Protein AF-A0A6P9B4M5-F1 (afdb_monomer)

Secondary structure (DSSP, 8-state):
-HHHHHHHHHHHHHGGGS-HHHHHHHHHHHHHHHHHHHHHHHHHHHHHHHHHHHHHHHHHHHHHHHHHHHHHHHHT-SS--HHHHHHHHHHHHHHHHHHHHHHHHHHHHHHHH-HHHHHHHTTT-

Sequence (125 aa):
MDRVKKEWEEAEIQAKNLPKAERQALMQRFQTMAKSLEKEAASEKQQLVETHLARVEAMLDERHRVALENYLVALQSDPPRPHRILQALKRYIRAENKDRLHTIHHYQHVLAVDPEKAAQMKSQV

Structure (mmCIF, N/CA/C/O backbone):
data_AF-A0A6P9B4M5-F1
#
_entry.id   AF-A0A6P9B4M5-F1
#
loop_
_atom_site.group_PDB
_atom_site.id
_atom_site.type_symbol
_atom_site.label_atom_id
_atom_site.label_alt_id
_atom_site.label_comp_id
_atom_site.label_asym_id
_atom_site.label_entity_id
_atom_site.label_seq_id
_atom_site.pdbx_PDB_ins_code
_atom_site.Cartn_x
_atom_site.Cartn_y
_atom_site.Cartn_z
_atom_site.occupancy
_atom_site.B_iso_or_equiv
_atom_site.auth_seq_id
_atom_site.auth_comp_id
_atom_site.auth_asym_id
_atom_site.auth_atom_id
_atom_site.pdbx_PDB_model_num
ATOM 1 N N . MET A 1 1 ? -3.443 -3.675 23.952 1.00 68.38 1 MET A N 1
ATOM 2 C CA . MET A 1 1 ? -4.779 -4.213 24.300 1.00 68.38 1 MET A CA 1
ATOM 3 C C . MET A 1 1 ? -4.755 -5.083 25.550 1.00 68.38 1 MET A C 1
ATOM 5 O O . MET A 1 1 ? -5.534 -4.808 26.448 1.00 68.38 1 MET A O 1
ATOM 9 N N . ASP A 1 2 ? -3.858 -6.064 25.670 1.00 77.88 2 ASP A N 1
ATOM 10 C CA . ASP A 1 2 ? -3.889 -7.016 26.802 1.00 77.88 2 ASP A CA 1
ATOM 11 C C . ASP A 1 2 ? -3.652 -6.377 28.173 1.00 77.88 2 ASP A C 1
ATOM 13 O O . ASP A 1 2 ? -4.327 -6.715 29.138 1.00 77.88 2 ASP A O 1
ATOM 17 N N . ARG A 1 3 ? -2.769 -5.375 28.252 1.00 79.12 3 ARG A N 1
ATOM 18 C CA . ARG A 1 3 ? -2.571 -4.590 29.479 1.00 79.12 3 ARG A CA 1
ATOM 19 C C . ARG A 1 3 ? -3.844 -3.854 29.915 1.00 79.12 3 ARG A C 1
ATOM 21 O O . ARG A 1 3 ? -4.194 -3.897 31.084 1.00 79.12 3 ARG A O 1
ATOM 28 N N . VAL A 1 4 ? -4.557 -3.246 28.967 1.00 77.06 4 VAL A N 1
ATOM 29 C CA . VAL A 1 4 ? -5.811 -2.516 29.224 1.00 77.06 4 VAL A CA 1
ATOM 30 C C . VAL A 1 4 ? -6.933 -3.477 29.618 1.00 77.06 4 VAL A C 1
ATOM 32 O O . VAL A 1 4 ? -7.709 -3.172 30.514 1.00 77.06 4 VAL A O 1
ATOM 35 N N . LYS A 1 5 ? -6.991 -4.66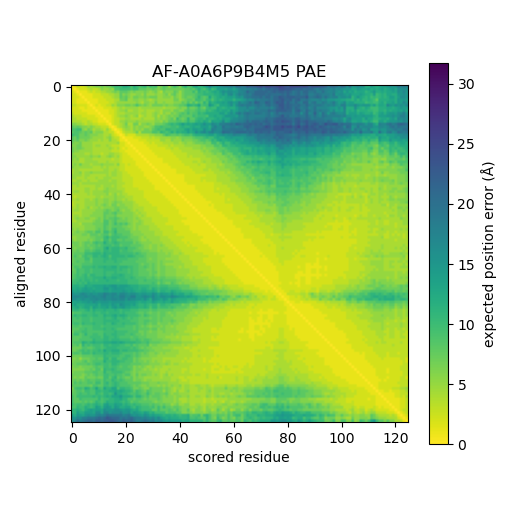9 29.007 1.00 80.00 5 LYS A N 1
ATOM 36 C CA . LYS A 1 5 ? -7.921 -5.734 29.418 1.00 80.00 5 LYS A CA 1
ATOM 37 C C . LYS A 1 5 ? -7.636 -6.232 30.834 1.00 80.00 5 LYS A C 1
ATOM 39 O O . LYS A 1 5 ? -8.568 -6.454 31.591 1.00 80.00 5 LYS A O 1
ATOM 44 N N . LYS A 1 6 ? -6.364 -6.356 31.207 1.00 84.44 6 LYS A N 1
ATOM 45 C CA . LYS A 1 6 ? -5.969 -6.771 32.555 1.00 84.44 6 LYS A CA 1
ATOM 46 C C . LYS A 1 6 ? -6.299 -5.708 33.608 1.00 84.44 6 LYS A C 1
ATOM 48 O O . LYS A 1 6 ? -6.897 -6.024 34.629 1.00 84.44 6 LYS A O 1
ATOM 53 N N . GLU A 1 7 ? -5.977 -4.444 33.330 1.00 81.44 7 GLU A N 1
ATOM 54 C CA . GLU A 1 7 ? -6.357 -3.306 34.182 1.00 81.44 7 GLU A CA 1
ATOM 55 C C . GLU A 1 7 ? -7.894 -3.192 34.307 1.00 81.44 7 GLU A C 1
ATOM 57 O O . GLU A 1 7 ? -8.411 -2.822 35.362 1.00 81.44 7 GLU A O 1
ATOM 62 N N . TRP A 1 8 ? -8.637 -3.584 33.264 1.00 79.94 8 TRP A N 1
ATOM 63 C CA . TRP A 1 8 ? -10.098 -3.687 33.286 1.00 79.94 8 TRP A CA 1
ATOM 64 C C . TRP A 1 8 ? -10.604 -4.825 34.184 1.00 79.94 8 TRP A C 1
ATOM 66 O O . TRP A 1 8 ? -11.454 -4.574 35.038 1.00 79.94 8 TRP A O 1
ATOM 76 N N . GLU A 1 9 ? -10.071 -6.041 34.049 1.00 81.75 9 GLU A N 1
ATOM 77 C CA . GLU A 1 9 ? -10.430 -7.185 34.902 1.00 81.75 9 GLU A CA 1
ATOM 78 C C . GLU A 1 9 ? -10.157 -6.887 36.386 1.00 81.75 9 GLU A C 1
ATOM 80 O O . GLU A 1 9 ? -10.993 -7.161 37.251 1.00 81.75 9 GLU A O 1
ATOM 85 N N . GLU A 1 10 ? -9.021 -6.258 36.692 1.00 84.69 10 GLU A N 1
ATOM 86 C CA . GLU A 1 10 ? -8.651 -5.858 38.053 1.00 84.69 10 GLU A CA 1
ATOM 87 C C . GLU A 1 10 ? -9.612 -4.798 38.622 1.00 84.69 10 GLU A C 1
ATOM 89 O O . GLU A 1 10 ? -10.088 -4.931 39.756 1.00 84.69 10 GLU A O 1
ATOM 94 N N . ALA A 1 11 ? -9.970 -3.784 37.830 1.00 80.31 11 ALA A N 1
ATOM 95 C CA . ALA A 1 11 ? -10.927 -2.760 38.239 1.00 80.31 11 ALA A CA 1
ATOM 96 C C . ALA A 1 11 ? -12.359 -3.303 38.386 1.00 80.31 11 ALA A C 1
ATOM 98 O O . ALA A 1 11 ? -13.097 -2.870 39.273 1.00 80.31 11 ALA A O 1
ATOM 99 N N . GLU A 1 12 ? -12.763 -4.274 37.564 1.00 78.88 12 GLU A N 1
ATOM 100 C CA . GLU A 1 12 ? -14.071 -4.925 37.663 1.00 78.88 12 GLU A CA 1
ATOM 101 C C . GLU A 1 12 ? -14.180 -5.792 38.927 1.00 78.88 12 GLU A C 1
ATOM 103 O O . GLU A 1 12 ? -15.206 -5.758 39.612 1.00 78.88 12 GLU A O 1
ATOM 108 N N . ILE A 1 13 ? -13.108 -6.509 39.293 1.00 83.44 13 ILE A N 1
ATOM 109 C CA . ILE A 1 13 ? -13.024 -7.274 40.546 1.00 83.44 13 ILE A CA 1
ATOM 110 C C . ILE A 1 13 ? -13.158 -6.345 41.758 1.00 83.44 13 ILE A C 1
ATOM 112 O O . ILE A 1 13 ? -13.930 -6.646 42.671 1.00 83.44 13 ILE A O 1
ATOM 116 N N . GLN A 1 14 ? -12.468 -5.201 41.753 1.00 77.69 14 GLN A N 1
ATOM 117 C CA . GLN A 1 14 ? -12.563 -4.203 42.825 1.00 77.69 14 GLN A CA 1
ATOM 118 C C . GLN A 1 14 ? -13.951 -3.543 42.883 1.00 77.69 14 GLN A C 1
ATOM 120 O O . GLN A 1 14 ? -14.463 -3.247 43.964 1.00 77.69 14 GLN A O 1
ATOM 125 N N . ALA A 1 15 ? -14.618 -3.394 41.736 1.00 78.25 15 ALA A N 1
ATOM 126 C CA . ALA A 1 15 ? -15.946 -2.796 41.635 1.00 78.25 15 ALA A CA 1
ATOM 127 C C . ALA A 1 15 ? -17.113 -3.720 42.040 1.00 78.25 15 ALA A C 1
ATOM 129 O O . ALA A 1 15 ? -18.270 -3.273 42.093 1.00 78.25 15 ALA A O 1
ATOM 130 N N . LYS A 1 16 ? -16.853 -4.998 42.359 1.00 78.19 16 LYS A N 1
ATOM 131 C CA . LYS A 1 16 ? -17.885 -5.965 42.788 1.00 78.19 16 LYS A CA 1
ATOM 132 C C . LYS A 1 16 ? -18.603 -5.573 44.081 1.00 78.19 16 LYS A C 1
ATOM 134 O O . LYS A 1 16 ? -19.767 -5.935 44.242 1.00 78.19 16 LYS A O 1
ATOM 139 N N . ASN A 1 17 ? -17.960 -4.786 44.940 1.00 81.00 17 ASN A N 1
ATOM 140 C CA . ASN A 1 17 ? -18.546 -4.305 46.195 1.00 81.00 17 ASN A CA 1
ATOM 141 C C . ASN A 1 17 ? -19.093 -2.868 46.104 1.00 81.00 17 ASN A C 1
ATOM 143 O O . ASN A 1 17 ? -19.649 -2.370 47.078 1.00 81.00 17 ASN A O 1
ATOM 147 N N . LEU A 1 18 ? -18.958 -2.203 44.949 1.00 82.50 18 LEU A N 1
ATOM 148 C CA . LEU A 1 18 ? -19.426 -0.827 44.762 1.00 82.50 18 LEU A CA 1
ATOM 149 C C . LEU A 1 18 ? -20.944 -0.747 44.513 1.00 82.50 18 LEU A C 1
ATOM 151 O O . LEU A 1 18 ? -21.524 -1.680 43.936 1.00 82.50 18 LEU A O 1
ATOM 155 N N . PRO A 1 19 ? -21.581 0.389 44.861 1.00 88.62 19 PRO A N 1
ATOM 156 C CA . PRO A 1 19 ? -22.957 0.693 44.486 1.00 88.62 19 PRO A CA 1
ATOM 157 C C . PRO A 1 19 ? -23.187 0.597 42.971 1.00 88.62 19 PRO A C 1
ATOM 159 O O . PRO A 1 19 ? -22.315 0.906 42.157 1.00 88.62 19 PRO A O 1
ATOM 162 N N . LYS A 1 20 ? -24.409 0.223 42.571 1.00 86.00 20 LYS A N 1
ATOM 163 C CA . LYS A 1 20 ? -24.782 0.006 41.160 1.00 86.00 20 LYS A CA 1
ATOM 164 C C . LYS A 1 20 ? -24.450 1.200 40.251 1.00 86.00 20 LYS A C 1
ATOM 166 O O . LYS A 1 20 ? -23.994 0.990 39.130 1.00 86.00 20 LYS A O 1
ATOM 171 N N . ALA A 1 21 ? -24.660 2.425 40.734 1.00 87.25 21 ALA A N 1
ATOM 172 C CA . ALA A 1 21 ? -24.390 3.649 39.979 1.00 87.25 21 ALA A CA 1
ATOM 173 C C . ALA A 1 21 ? -22.891 3.836 39.682 1.00 87.25 21 ALA A C 1
ATOM 175 O O . ALA A 1 21 ? -22.517 4.128 38.548 1.00 87.25 21 ALA A O 1
ATOM 176 N N . GLU A 1 22 ? -22.025 3.592 40.668 1.00 84.19 22 GLU A N 1
ATOM 177 C CA . GLU A 1 22 ? -20.569 3.696 40.510 1.00 84.19 22 GLU A CA 1
ATOM 178 C C . GLU A 1 22 ? -20.027 2.609 39.581 1.00 84.19 22 GLU A C 1
ATOM 180 O O . GLU A 1 22 ? -19.208 2.891 38.706 1.00 84.19 22 GLU A O 1
ATOM 185 N N . ARG A 1 23 ? -20.557 1.383 39.682 1.00 84.25 23 ARG A N 1
ATOM 186 C CA . ARG A 1 23 ? -20.222 0.295 38.752 1.00 84.25 23 ARG A CA 1
ATOM 187 C C . ARG A 1 23 ? -20.616 0.625 37.310 1.00 84.25 23 ARG A C 1
ATOM 189 O O . ARG A 1 23 ? -19.851 0.346 36.390 1.00 84.25 23 ARG A O 1
ATOM 196 N N . GLN A 1 24 ? -21.789 1.223 37.096 1.00 85.88 24 GLN A N 1
ATOM 197 C CA . GLN A 1 24 ? -22.228 1.646 35.762 1.00 85.88 24 GLN A CA 1
ATOM 198 C C . GLN A 1 24 ? -21.358 2.775 35.200 1.00 85.88 24 GLN A C 1
ATOM 200 O O . GLN A 1 24 ? -20.962 2.706 34.036 1.00 85.88 24 GLN A O 1
ATOM 205 N N . ALA A 1 25 ? -21.017 3.775 36.017 1.00 87.81 25 ALA A N 1
ATOM 206 C CA . ALA A 1 25 ? -20.123 4.858 35.612 1.00 87.81 25 ALA A CA 1
ATOM 207 C C . ALA A 1 25 ? -18.727 4.331 35.241 1.00 87.81 25 ALA A C 1
ATOM 209 O O . ALA A 1 25 ? -18.149 4.746 34.236 1.00 87.81 25 ALA A O 1
ATOM 210 N N . LEU A 1 26 ? -18.208 3.373 36.013 1.00 85.44 26 LEU A N 1
ATOM 211 C CA . LEU A 1 26 ? -16.942 2.706 35.730 1.00 85.44 26 LEU A CA 1
ATOM 212 C C . LEU A 1 26 ? -16.993 1.932 34.401 1.00 85.44 26 LEU A C 1
ATOM 214 O O . LEU A 1 26 ? -16.123 2.114 33.552 1.00 85.44 26 LEU A O 1
ATOM 218 N N . MET A 1 27 ? -18.050 1.147 34.169 1.00 83.94 27 MET A N 1
ATOM 219 C CA . MET A 1 27 ? -18.244 0.411 32.914 1.00 83.94 27 MET A CA 1
ATOM 220 C C . MET A 1 27 ? -18.331 1.350 31.697 1.00 83.94 27 MET A C 1
ATOM 222 O O . MET A 1 27 ? -17.724 1.083 30.663 1.00 83.94 27 MET A O 1
ATOM 226 N N . GLN A 1 28 ? -19.034 2.483 31.814 1.00 88.56 28 GLN A N 1
ATOM 227 C CA . GLN A 1 28 ? -19.111 3.485 30.742 1.00 88.56 28 GLN A CA 1
ATOM 228 C C . GLN A 1 28 ? -17.758 4.136 30.439 1.00 88.56 28 GLN A C 1
ATOM 230 O O . GLN A 1 28 ? -17.423 4.353 29.268 1.00 88.56 28 GLN A O 1
ATOM 235 N N . ARG A 1 29 ? -16.959 4.430 31.473 1.00 87.38 29 ARG A N 1
ATOM 236 C CA . ARG A 1 29 ? -15.593 4.942 31.295 1.00 87.38 29 ARG A CA 1
ATOM 237 C C . ARG A 1 29 ? -14.730 3.933 30.543 1.00 87.38 29 ARG A C 1
ATOM 239 O O . ARG A 1 29 ? -14.054 4.321 29.595 1.00 87.38 29 ARG A O 1
ATOM 246 N N . PHE A 1 30 ? -14.822 2.649 30.887 1.00 83.44 30 PHE A N 1
ATOM 247 C CA . PHE A 1 30 ? -14.091 1.595 30.182 1.00 83.44 30 PHE A CA 1
ATOM 248 C C . PHE A 1 30 ? -14.537 1.419 28.736 1.00 83.44 30 PHE A C 1
ATOM 250 O O . PHE A 1 30 ? -13.690 1.346 27.854 1.00 83.44 30 PHE A O 1
ATOM 257 N N . GLN A 1 31 ? -15.842 1.428 28.461 1.00 86.94 31 GLN A N 1
ATOM 258 C CA . GLN A 1 31 ? -16.341 1.381 27.085 1.00 86.94 31 GLN A CA 1
ATOM 259 C C . GLN A 1 31 ? -15.832 2.565 26.257 1.00 86.94 31 GLN A C 1
ATOM 261 O O . GLN A 1 31 ? -15.462 2.395 25.098 1.00 86.94 31 GLN A O 1
ATOM 266 N N . THR A 1 32 ? -15.791 3.760 26.849 1.00 91.25 32 THR A N 1
ATOM 267 C CA . THR A 1 32 ? -15.243 4.952 26.190 1.00 91.25 32 THR A CA 1
ATOM 268 C C . THR A 1 32 ? -13.745 4.799 25.920 1.00 91.25 32 THR A C 1
ATOM 270 O O . THR A 1 32 ? -13.302 5.079 24.809 1.00 91.25 32 THR A O 1
ATOM 273 N N . MET A 1 33 ? -12.981 4.301 26.895 1.00 88.69 33 MET A N 1
ATOM 274 C CA . MET A 1 33 ? -11.538 4.077 26.764 1.00 88.69 33 MET A CA 1
ATOM 275 C C . MET A 1 33 ? -11.202 2.985 25.738 1.00 88.69 33 MET A C 1
ATOM 277 O O . MET A 1 33 ? -10.292 3.149 24.931 1.00 88.69 33 MET A O 1
ATOM 281 N N . ALA A 1 34 ? -11.948 1.880 25.718 1.00 88.19 34 ALA A N 1
ATOM 282 C CA . ALA A 1 34 ? -11.769 0.826 24.723 1.00 88.19 34 ALA A CA 1
ATOM 283 C C . ALA A 1 34 ? -12.028 1.362 23.307 1.00 88.19 34 ALA A C 1
ATOM 285 O O . ALA A 1 34 ? -11.188 1.200 22.426 1.00 88.19 34 ALA A O 1
ATOM 286 N N . LYS A 1 35 ? -13.132 2.100 23.117 1.00 90.56 35 LYS A N 1
ATOM 287 C CA . LYS A 1 35 ? -13.453 2.748 21.837 1.00 90.56 35 LYS A CA 1
ATOM 288 C C . LYS A 1 35 ? -12.387 3.755 21.404 1.00 90.56 35 LYS A C 1
ATOM 290 O O . LYS A 1 35 ? -12.084 3.837 20.216 1.00 90.56 35 LYS A O 1
ATOM 295 N N . SER A 1 36 ? -11.825 4.534 22.333 1.00 92.62 36 SER A N 1
ATOM 296 C CA . SER A 1 36 ? -10.766 5.489 21.989 1.00 92.62 36 SER A CA 1
ATOM 297 C C . SER A 1 36 ? -9.490 4.779 21.546 1.00 92.62 36 SER A C 1
ATOM 299 O O . SER A 1 36 ? -8.907 5.181 20.546 1.00 92.62 36 SER A O 1
ATOM 301 N N . LEU A 1 37 ? -9.104 3.698 22.228 1.00 92.31 37 LEU A N 1
ATOM 302 C CA . LEU A 1 37 ? -7.922 2.907 21.877 1.00 92.31 37 LEU A CA 1
ATOM 303 C C . LEU A 1 37 ? -8.086 2.163 20.549 1.00 92.31 37 LEU A C 1
ATOM 305 O O . LEU A 1 37 ? -7.152 2.110 19.757 1.00 92.31 37 LEU A O 1
ATOM 309 N N . GLU A 1 38 ? -9.267 1.610 20.274 1.00 90.31 38 GLU A N 1
ATOM 310 C CA . GLU A 1 38 ? -9.562 0.988 18.978 1.00 90.31 38 GLU A CA 1
ATOM 311 C C . GLU A 1 38 ? -9.474 2.009 17.839 1.00 90.31 38 GLU A C 1
ATOM 313 O O . GLU A 1 38 ? -8.895 1.722 16.790 1.00 90.31 38 GLU A O 1
ATOM 318 N N . LYS A 1 39 ? -9.988 3.226 18.060 1.00 92.94 39 LYS A N 1
ATOM 319 C CA . LYS A 1 39 ? -9.885 4.326 17.095 1.00 92.94 39 LYS A CA 1
ATOM 320 C C . LYS A 1 39 ? -8.437 4.772 16.881 1.00 92.94 39 LYS A C 1
ATOM 322 O O . LYS A 1 39 ? -8.046 5.008 15.741 1.00 92.94 39 LYS A O 1
ATOM 327 N N . GLU A 1 40 ? -7.654 4.890 17.949 1.00 93.56 40 GLU A N 1
ATOM 328 C CA . GLU A 1 40 ? -6.234 5.245 17.879 1.00 93.56 40 GLU A CA 1
ATOM 329 C C . GLU A 1 40 ? -5.443 4.186 17.103 1.00 93.56 40 GLU A C 1
ATOM 331 O O . GLU A 1 40 ? -4.790 4.516 16.116 1.00 93.56 40 GLU A O 1
ATOM 336 N N . ALA A 1 41 ? -5.615 2.905 17.437 1.00 91.88 41 ALA A N 1
ATOM 337 C CA . ALA A 1 41 ? -4.967 1.801 16.731 1.00 91.88 41 ALA A CA 1
ATOM 338 C C . ALA A 1 41 ? -5.357 1.742 15.241 1.00 91.88 41 ALA A C 1
ATOM 340 O O . ALA A 1 41 ? -4.512 1.484 14.381 1.00 91.88 41 ALA A O 1
ATOM 341 N N . ALA A 1 42 ? -6.628 2.002 14.910 1.00 90.12 42 ALA A N 1
ATOM 342 C CA . ALA A 1 42 ? -7.074 2.097 13.521 1.00 90.12 42 ALA A CA 1
ATOM 343 C C . ALA A 1 42 ? -6.418 3.281 12.787 1.00 90.12 42 ALA A C 1
ATOM 345 O O . ALA A 1 42 ? -5.997 3.129 11.640 1.00 90.12 42 ALA A O 1
ATOM 346 N N . SER A 1 43 ? -6.284 4.433 13.452 1.00 91.94 43 SER A N 1
ATOM 347 C CA . SER A 1 43 ? -5.622 5.622 12.907 1.00 91.94 43 SER A CA 1
ATOM 348 C C . SER A 1 43 ? -4.131 5.388 12.657 1.00 91.94 43 SER A C 1
ATOM 350 O O . SER A 1 43 ? -3.635 5.705 11.578 1.00 91.94 43 SER A O 1
ATOM 352 N N . GLU A 1 44 ? -3.413 4.795 13.611 1.00 94.88 44 GLU A N 1
ATOM 353 C CA . GLU A 1 44 ? -1.993 4.454 13.455 1.00 94.88 44 GLU A CA 1
ATOM 354 C C . GLU A 1 44 ? -1.781 3.456 12.313 1.00 94.88 44 GLU A C 1
ATOM 356 O O . GLU A 1 44 ? -0.920 3.651 11.451 1.00 94.88 44 GLU A O 1
ATOM 361 N N . LYS A 1 45 ? -2.615 2.407 12.250 1.00 92.19 45 LYS A N 1
ATOM 362 C CA . LYS A 1 45 ? -2.593 1.449 11.139 1.00 92.19 45 LYS A CA 1
ATOM 363 C C . LYS A 1 45 ? -2.809 2.158 9.802 1.00 92.19 45 LYS A C 1
ATOM 365 O O . LYS A 1 45 ? -2.105 1.854 8.841 1.00 92.19 45 LYS A O 1
ATOM 370 N N . GLN A 1 46 ? -3.752 3.096 9.734 1.00 88.56 46 GLN A N 1
ATOM 371 C CA . GLN A 1 46 ? -4.041 3.835 8.510 1.00 88.56 46 GLN A CA 1
ATOM 372 C C . GLN A 1 46 ? -2.852 4.700 8.068 1.00 88.56 46 GLN A C 1
ATOM 374 O O . GLN A 1 46 ? -2.461 4.628 6.904 1.00 88.56 46 GLN A O 1
ATOM 379 N N . GLN A 1 47 ? -2.214 5.427 8.989 1.00 93.19 47 GLN A N 1
ATOM 380 C CA . GLN A 1 47 ? -1.013 6.224 8.698 1.00 93.19 47 GLN A CA 1
ATOM 381 C C . GLN A 1 47 ? 0.155 5.365 8.190 1.00 93.19 47 GLN A C 1
ATOM 383 O O . 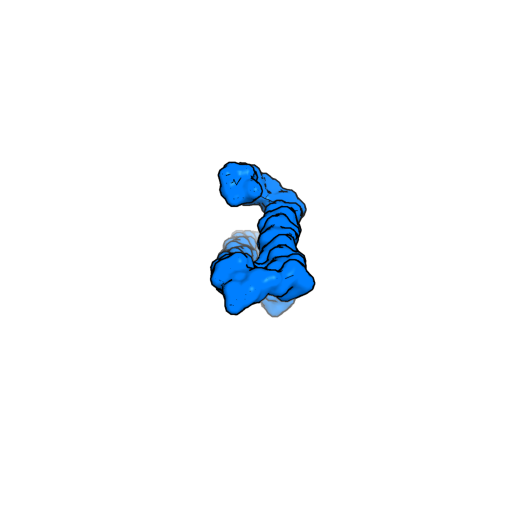GLN A 1 47 ? 0.869 5.753 7.259 1.00 93.19 47 GLN A O 1
ATOM 388 N N . LEU A 1 48 ? 0.346 4.178 8.777 1.00 95.19 48 LEU A N 1
ATOM 389 C CA . LEU A 1 48 ? 1.360 3.224 8.325 1.00 95.19 48 LEU A CA 1
ATOM 390 C C . LEU A 1 48 ? 1.078 2.729 6.904 1.00 95.19 48 LEU A C 1
ATOM 392 O O . LEU A 1 48 ? 2.001 2.667 6.090 1.00 95.19 48 LEU A O 1
ATOM 396 N N . VAL A 1 49 ? -0.182 2.403 6.597 1.00 90.62 49 VAL A N 1
ATOM 397 C CA . VAL A 1 49 ? -0.596 1.968 5.256 1.00 90.62 49 VAL A CA 1
ATOM 398 C C . VAL A 1 49 ? -0.376 3.081 4.234 1.00 90.62 49 VAL A C 1
ATOM 400 O O . VAL A 1 49 ? 0.247 2.827 3.211 1.00 90.62 49 VAL A O 1
ATOM 403 N N . GLU A 1 50 ? -0.803 4.311 4.513 1.00 89.81 50 GLU A N 1
ATOM 404 C CA . GLU A 1 50 ? -0.621 5.453 3.601 1.00 89.81 50 GLU A CA 1
ATOM 405 C C . GLU A 1 50 ? 0.856 5.740 3.321 1.00 89.81 50 GLU A C 1
ATOM 407 O O . GLU A 1 50 ? 1.266 5.878 2.168 1.00 89.81 50 GLU A O 1
ATOM 412 N N . THR A 1 51 ? 1.686 5.744 4.367 1.00 95.50 51 THR A N 1
ATOM 413 C CA . THR A 1 51 ? 3.134 5.939 4.218 1.00 95.50 51 THR A CA 1
ATOM 414 C C . THR A 1 51 ? 3.767 4.813 3.404 1.00 95.50 51 THR A C 1
ATOM 416 O O . THR A 1 51 ? 4.669 5.050 2.598 1.00 95.50 51 THR A O 1
ATOM 419 N N . HIS A 1 52 ? 3.330 3.571 3.622 1.00 93.44 52 HIS A N 1
ATOM 420 C CA . HIS A 1 52 ? 3.805 2.427 2.857 1.00 93.44 52 HIS A CA 1
ATOM 421 C C . HIS A 1 52 ? 3.428 2.547 1.378 1.00 93.44 52 HIS A C 1
ATOM 423 O O . HIS A 1 52 ? 4.310 2.392 0.536 1.00 93.44 52 HIS A O 1
ATOM 429 N N . LEU A 1 53 ? 2.168 2.873 1.072 1.00 90.31 53 LEU A N 1
ATOM 430 C CA . LEU A 1 53 ? 1.680 3.032 -0.300 1.00 90.31 53 LEU A CA 1
ATOM 431 C C . LEU A 1 53 ? 2.465 4.103 -1.049 1.00 90.31 53 LEU A C 1
ATOM 433 O O . LEU A 1 53 ? 3.068 3.785 -2.068 1.00 90.31 53 LEU A O 1
ATOM 437 N N . ALA A 1 54 ? 2.593 5.302 -0.477 1.00 92.44 54 ALA A N 1
ATOM 438 C CA . ALA A 1 54 ? 3.346 6.391 -1.099 1.00 92.44 54 ALA A CA 1
ATOM 439 C C . ALA A 1 54 ? 4.806 6.000 -1.401 1.00 92.44 54 ALA A C 1
ATOM 441 O O . ALA A 1 54 ? 5.368 6.362 -2.433 1.00 92.44 54 ALA A O 1
ATOM 442 N N . ARG A 1 55 ? 5.443 5.222 -0.513 1.00 96.50 55 ARG A N 1
ATOM 443 C CA . ARG A 1 55 ? 6.811 4.722 -0.734 1.00 96.50 55 ARG A CA 1
ATOM 444 C C . ARG A 1 55 ? 6.875 3.651 -1.819 1.00 96.50 55 ARG A C 1
ATOM 446 O O . ARG A 1 55 ? 7.849 3.615 -2.570 1.00 96.50 55 ARG A O 1
ATOM 453 N N . VAL A 1 56 ? 5.900 2.744 -1.866 1.00 94.75 56 VAL A N 1
ATOM 454 C CA . VAL A 1 56 ? 5.865 1.675 -2.868 1.00 94.75 56 VAL A CA 1
ATOM 455 C C . VAL A 1 56 ? 5.568 2.245 -4.249 1.00 94.75 56 VAL A C 1
ATOM 457 O O . VAL A 1 56 ? 6.292 1.894 -5.176 1.00 94.75 56 VAL A O 1
ATOM 460 N N . GLU A 1 57 ? 4.604 3.156 -4.366 1.00 91.69 57 GLU A N 1
ATOM 461 C CA . GLU A 1 57 ? 4.284 3.888 -5.599 1.00 91.69 57 GLU A CA 1
ATOM 462 C C . GLU A 1 57 ? 5.516 4.629 -6.120 1.00 91.69 57 GLU A C 1
ATOM 464 O O . GLU A 1 57 ? 5.987 4.324 -7.211 1.00 91.69 57 GLU A O 1
ATOM 469 N N . ALA A 1 58 ? 6.168 5.454 -5.292 1.00 95.25 58 ALA A N 1
ATOM 470 C CA . ALA A 1 58 ? 7.390 6.154 -5.698 1.00 95.25 58 ALA A CA 1
ATOM 471 C C . ALA A 1 58 ? 8.515 5.198 -6.153 1.00 95.25 58 ALA A C 1
ATOM 473 O O . ALA A 1 58 ? 9.262 5.487 -7.089 1.00 95.25 58 ALA A O 1
ATOM 474 N N . MET A 1 59 ? 8.654 4.031 -5.511 1.00 96.25 59 MET A N 1
ATOM 475 C CA . MET A 1 59 ? 9.628 3.015 -5.922 1.00 96.25 59 MET A CA 1
ATOM 476 C C . MET A 1 59 ? 9.244 2.339 -7.252 1.00 96.25 59 MET A C 1
ATOM 478 O O . MET A 1 59 ? 10.132 1.957 -8.023 1.00 96.25 59 MET A O 1
ATOM 482 N N . LEU A 1 60 ? 7.954 2.101 -7.493 1.00 94.75 60 LEU A N 1
ATOM 483 C CA . LEU A 1 60 ? 7.449 1.502 -8.729 1.00 94.75 60 LEU A CA 1
ATOM 484 C C . LEU A 1 60 ? 7.584 2.484 -9.893 1.00 94.75 60 LEU A C 1
ATOM 486 O O . LEU A 1 60 ? 8.156 2.095 -10.912 1.00 94.75 60 LEU A O 1
ATOM 490 N N . ASP A 1 61 ? 7.216 3.746 -9.686 1.00 94.75 61 ASP A N 1
ATOM 491 C CA . ASP A 1 61 ? 7.386 4.842 -10.642 1.00 94.75 61 ASP A CA 1
ATOM 492 C C . ASP A 1 61 ? 8.847 5.012 -11.051 1.00 94.75 61 ASP A C 1
ATOM 494 O O . ASP A 1 61 ? 9.169 5.063 -12.239 1.00 94.75 61 ASP A O 1
ATOM 498 N N . GLU A 1 62 ? 9.768 5.021 -10.084 1.00 96.25 62 GLU A N 1
ATOM 499 C CA . GLU A 1 62 ? 11.193 5.153 -10.386 1.00 96.25 62 GLU A CA 1
ATOM 500 C C . GLU A 1 62 ? 11.716 3.954 -11.189 1.00 96.25 62 GLU A C 1
ATOM 502 O O . GLU A 1 62 ? 12.458 4.109 -12.160 1.00 96.25 62 GLU A O 1
ATOM 507 N N . ARG A 1 63 ? 11.298 2.732 -10.837 1.00 95.75 63 ARG A N 1
ATOM 508 C CA . ARG A 1 63 ? 11.659 1.529 -11.606 1.00 95.75 63 ARG A CA 1
ATOM 509 C C . ARG A 1 63 ? 11.095 1.562 -13.017 1.00 95.75 63 ARG A C 1
ATOM 511 O O . ARG A 1 63 ? 11.784 1.134 -13.945 1.00 95.75 63 ARG A O 1
ATOM 518 N N . HIS A 1 64 ? 9.862 2.026 -13.163 1.00 94.69 64 HIS A N 1
ATOM 519 C CA . HIS A 1 64 ? 9.191 2.180 -14.439 1.00 94.69 64 HIS A CA 1
ATOM 520 C C . HIS A 1 64 ? 9.941 3.186 -15.321 1.00 94.69 64 HIS A C 1
ATOM 522 O O . HIS A 1 64 ? 10.372 2.835 -16.423 1.00 94.69 64 HIS A O 1
ATOM 528 N N . ARG A 1 65 ? 10.217 4.380 -14.782 1.00 97.00 65 ARG A N 1
ATOM 529 C CA . ARG A 1 65 ? 10.975 5.453 -15.435 1.00 97.00 65 ARG A CA 1
ATOM 530 C C . ARG A 1 65 ? 12.348 4.979 -15.898 1.00 97.00 65 ARG A C 1
ATOM 532 O O . ARG A 1 65 ? 12.655 5.057 -17.084 1.00 97.00 65 ARG A O 1
ATOM 539 N N . VAL A 1 66 ? 13.141 4.395 -15.000 1.00 97.62 66 VAL A N 1
ATOM 540 C CA . VAL A 1 66 ? 14.485 3.897 -15.329 1.00 97.62 66 VAL A CA 1
ATOM 541 C C . VAL A 1 66 ? 14.430 2.783 -16.379 1.00 97.62 66 VAL A C 1
ATOM 543 O O . VAL A 1 66 ? 15.281 2.720 -17.270 1.00 97.62 66 VAL A O 1
ATOM 546 N N . ALA A 1 67 ? 13.457 1.871 -16.309 1.00 97.31 67 ALA A N 1
ATOM 547 C CA . ALA A 1 67 ? 13.337 0.801 -17.297 1.00 97.31 67 ALA A CA 1
ATOM 548 C C . ALA A 1 67 ? 12.926 1.330 -18.682 1.00 97.31 67 ALA A C 1
ATOM 550 O O . ALA A 1 67 ? 13.446 0.841 -19.689 1.00 97.31 67 ALA A O 1
ATOM 551 N N . LEU A 1 68 ? 12.053 2.340 -18.725 1.00 97.38 68 LEU A N 1
ATOM 552 C CA . LEU A 1 68 ? 11.632 3.015 -19.949 1.00 97.38 68 LEU A CA 1
ATOM 553 C C . LEU A 1 68 ? 12.785 3.797 -20.581 1.00 97.38 68 LEU A C 1
ATOM 555 O O . LEU A 1 68 ? 13.073 3.604 -21.760 1.00 97.38 68 LEU A O 1
ATOM 559 N N . GLU A 1 69 ? 13.493 4.610 -19.795 1.00 97.88 69 GLU A N 1
ATOM 560 C CA . GLU A 1 69 ? 14.675 5.353 -20.246 1.00 97.88 69 GLU A CA 1
ATOM 561 C C . GLU A 1 69 ? 15.713 4.402 -20.861 1.00 97.88 69 GLU A C 1
ATOM 563 O O . GLU A 1 69 ? 16.175 4.610 -21.982 1.00 97.88 69 GLU A O 1
ATOM 568 N N . ASN A 1 70 ? 16.015 3.289 -20.185 1.00 96.94 70 ASN A N 1
ATOM 569 C CA . ASN A 1 70 ? 16.941 2.278 -20.701 1.00 96.94 70 ASN A CA 1
ATOM 570 C C . ASN A 1 70 ? 16.467 1.630 -22.010 1.00 96.94 70 ASN A C 1
ATOM 572 O O . ASN A 1 70 ? 17.290 1.306 -22.872 1.00 96.94 70 ASN A O 1
ATOM 576 N N . TYR A 1 71 ? 15.160 1.404 -22.155 1.00 97.62 71 TYR A N 1
ATOM 577 C CA . TYR A 1 71 ? 14.579 0.885 -23.388 1.00 97.62 71 TYR A CA 1
ATOM 578 C C . TYR A 1 71 ? 14.708 1.891 -24.536 1.00 97.62 71 TYR A C 1
ATOM 580 O O . TYR A 1 71 ? 15.180 1.515 -25.609 1.00 97.62 71 TYR A O 1
ATOM 588 N N . LEU A 1 72 ? 14.388 3.165 -24.296 1.00 97.06 72 LEU A N 1
ATOM 589 C CA . LEU A 1 72 ? 14.514 4.233 -25.291 1.00 97.06 72 LEU A CA 1
ATOM 590 C C . LEU A 1 72 ? 15.970 4.434 -25.728 1.00 97.06 72 LEU A C 1
ATOM 592 O O . LEU A 1 72 ? 16.245 4.478 -26.925 1.00 97.06 72 LEU A O 1
ATOM 596 N N . VAL A 1 73 ? 16.916 4.447 -24.784 1.00 97.62 73 VAL A N 1
ATOM 597 C CA . VAL A 1 73 ? 18.357 4.523 -25.086 1.00 97.62 73 VAL A CA 1
ATOM 598 C C . VAL A 1 73 ? 18.815 3.324 -25.922 1.00 97.62 73 VAL A C 1
ATOM 600 O O . VAL A 1 73 ? 19.594 3.480 -26.861 1.00 97.62 73 VAL A O 1
ATOM 603 N N . ALA A 1 74 ? 18.344 2.111 -25.614 1.00 96.56 74 ALA A N 1
ATOM 604 C CA . ALA A 1 74 ? 18.675 0.932 -26.413 1.00 96.56 74 ALA A CA 1
ATOM 605 C C . ALA A 1 74 ? 18.089 1.015 -27.833 1.00 96.56 74 ALA A C 1
ATOM 607 O O . ALA A 1 74 ? 18.741 0.576 -28.781 1.00 96.56 74 ALA A O 1
ATOM 608 N N . LEU A 1 75 ? 16.890 1.579 -27.981 1.00 96.12 75 LEU A N 1
ATOM 609 C CA . LEU A 1 75 ? 16.208 1.736 -29.264 1.00 96.12 75 LEU A CA 1
ATOM 610 C C . LEU A 1 75 ? 16.883 2.783 -30.160 1.00 96.12 75 LEU A C 1
ATOM 612 O O . LEU A 1 75 ? 16.968 2.583 -31.366 1.00 96.12 75 LEU A O 1
ATOM 616 N N . GLN A 1 76 ? 17.392 3.862 -29.565 1.00 96.00 76 GLN A N 1
ATOM 617 C CA . GLN A 1 76 ? 18.089 4.950 -30.261 1.00 96.00 76 GLN A CA 1
ATOM 618 C C . GLN A 1 76 ? 19.580 4.668 -30.509 1.00 96.00 76 GLN A C 1
ATOM 620 O O . GLN A 1 76 ? 20.267 5.490 -31.110 1.00 96.00 76 GLN A O 1
ATOM 625 N N . SER A 1 77 ? 20.107 3.537 -30.029 1.00 95.62 77 SER A N 1
ATOM 626 C CA . SER A 1 77 ? 21.514 3.187 -30.244 1.00 95.62 77 SER A CA 1
ATOM 627 C C . SER A 1 77 ? 21.816 2.922 -31.721 1.00 95.62 77 SER A C 1
ATOM 629 O O . SER A 1 77 ? 21.024 2.279 -32.406 1.00 95.62 77 SER A O 1
ATOM 631 N N . ASP A 1 78 ? 22.982 3.376 -32.185 1.00 94.19 78 ASP A N 1
ATOM 632 C CA . ASP A 1 78 ? 23.451 3.180 -33.558 1.00 94.19 78 ASP A CA 1
ATOM 633 C C . ASP A 1 78 ? 24.808 2.434 -33.569 1.00 94.19 78 ASP A C 1
ATOM 635 O O . ASP A 1 78 ? 25.776 2.926 -32.980 1.00 94.19 78 ASP A O 1
ATOM 639 N N . PRO A 1 79 ? 24.904 1.221 -34.153 1.00 91.06 79 PRO A N 1
ATOM 640 C CA . PRO A 1 79 ? 23.807 0.451 -34.733 1.00 91.06 79 PRO A CA 1
ATOM 641 C C . PRO A 1 79 ? 22.886 -0.144 -33.652 1.00 91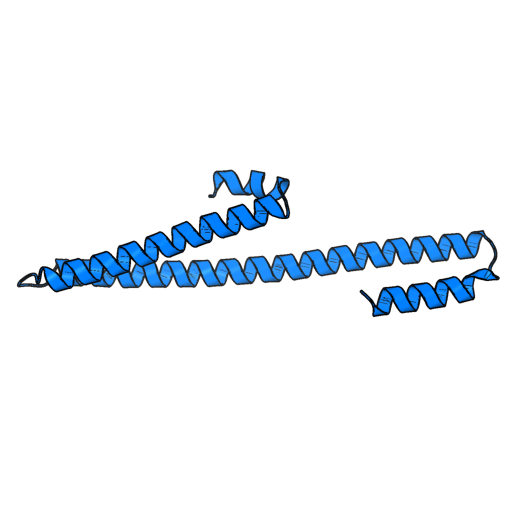.06 79 PRO A C 1
ATOM 643 O O . PRO A 1 79 ? 23.365 -0.560 -32.584 1.00 91.06 79 PRO A O 1
ATOM 646 N N . PRO A 1 80 ? 21.575 -0.272 -33.928 1.00 92.75 80 PRO A N 1
ATOM 647 C CA . PRO A 1 80 ? 20.632 -0.846 -32.980 1.00 92.75 80 PRO A CA 1
ATOM 648 C C . PRO A 1 80 ? 20.948 -2.324 -32.740 1.00 92.75 80 PRO A C 1
ATOM 650 O O . PRO A 1 80 ? 21.150 -3.102 -33.672 1.00 92.75 80 PRO A O 1
ATOM 653 N N . ARG A 1 81 ? 20.981 -2.735 -31.465 1.00 96.69 81 ARG A N 1
ATOM 654 C CA . ARG A 1 81 ? 21.276 -4.123 -31.058 1.00 96.69 81 ARG A CA 1
ATOM 655 C C . ARG A 1 81 ? 19.991 -4.853 -30.640 1.00 96.69 81 ARG A C 1
ATOM 657 O O . ARG A 1 81 ? 19.544 -4.650 -29.506 1.00 96.69 81 ARG A O 1
ATOM 664 N N . PRO A 1 82 ? 19.432 -5.768 -31.462 1.00 96.25 82 PRO A N 1
ATOM 665 C CA . PRO A 1 82 ? 18.126 -6.386 -31.200 1.00 96.25 82 PRO A CA 1
ATOM 666 C C . PRO A 1 82 ? 18.020 -7.083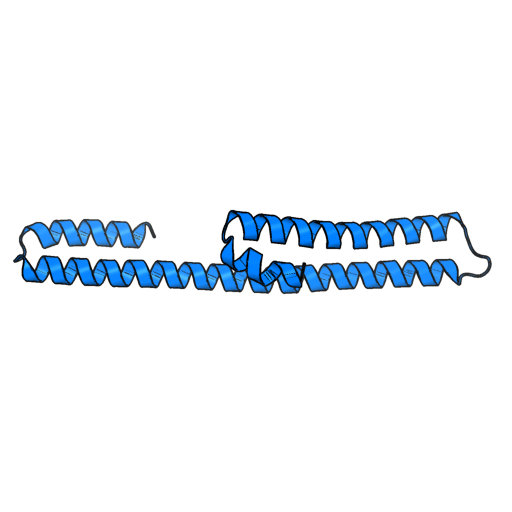 -29.839 1.00 96.25 82 PRO A C 1
ATOM 668 O O . PRO A 1 82 ? 17.048 -6.896 -29.110 1.00 96.25 82 PRO A O 1
ATOM 671 N N . HIS A 1 83 ? 19.050 -7.836 -29.435 1.00 96.81 83 HIS A N 1
ATOM 672 C CA . HIS A 1 83 ? 19.059 -8.514 -28.134 1.00 96.81 83 HIS A CA 1
ATOM 673 C C . HIS A 1 83 ? 19.055 -7.542 -26.947 1.00 96.81 83 HIS A C 1
ATOM 675 O O . HIS A 1 83 ? 18.408 -7.816 -25.935 1.00 96.81 83 HIS A O 1
ATOM 681 N N . ARG A 1 84 ? 19.737 -6.396 -27.074 1.00 96.06 84 ARG A N 1
ATOM 682 C CA . ARG A 1 84 ? 19.775 -5.361 -26.031 1.00 96.06 84 ARG A CA 1
ATOM 683 C C . ARG A 1 84 ? 18.416 -4.675 -25.900 1.00 96.06 84 ARG A C 1
ATOM 685 O O . ARG A 1 84 ? 17.936 -4.507 -24.781 1.00 96.06 84 ARG A O 1
ATOM 692 N N . ILE A 1 85 ? 17.782 -4.354 -27.028 1.00 97.56 85 ILE A N 1
ATOM 693 C CA . ILE A 1 85 ? 16.434 -3.769 -27.080 1.00 97.56 85 ILE A CA 1
ATOM 694 C C . ILE A 1 85 ? 15.423 -4.725 -26.439 1.00 97.56 85 ILE A C 1
ATOM 696 O O . ILE A 1 85 ? 14.695 -4.334 -25.529 1.00 97.56 85 ILE A O 1
ATOM 700 N N . LEU A 1 86 ? 15.437 -6.004 -26.830 1.00 97.56 86 LEU A N 1
ATOM 701 C CA . LEU A 1 86 ? 14.548 -7.019 -26.259 1.00 97.56 86 LEU A CA 1
ATOM 702 C C . LEU A 1 86 ? 14.748 -7.179 -24.744 1.00 97.56 86 LEU A C 1
ATOM 704 O O . LEU A 1 86 ? 13.779 -7.351 -24.004 1.00 97.56 86 LEU A O 1
ATOM 708 N N . GLN A 1 87 ? 15.992 -7.140 -24.260 1.00 97.62 87 GLN A N 1
ATOM 709 C CA . GLN A 1 87 ? 16.274 -7.242 -22.829 1.00 97.62 87 GLN A CA 1
ATOM 710 C C . GLN A 1 87 ? 15.745 -6.027 -22.054 1.00 97.62 87 GLN A C 1
ATOM 712 O O . GLN A 1 87 ? 15.158 -6.209 -20.985 1.00 97.62 87 GLN A O 1
ATOM 717 N N . ALA A 1 88 ? 15.930 -4.815 -22.581 1.00 97.19 88 ALA A N 1
ATOM 718 C CA . ALA A 1 88 ? 15.420 -3.592 -21.968 1.00 97.19 88 ALA A CA 1
ATOM 719 C C . ALA A 1 88 ? 13.882 -3.573 -21.952 1.00 97.19 88 ALA A C 1
ATOM 721 O O . ALA A 1 88 ? 13.289 -3.357 -20.897 1.00 97.19 88 ALA A O 1
ATOM 722 N N . LEU A 1 89 ? 13.242 -3.953 -23.063 1.00 97.50 89 LEU A N 1
ATOM 723 C CA . LEU A 1 89 ? 11.786 -4.077 -23.156 1.00 97.50 89 LEU A CA 1
ATOM 724 C C . LEU A 1 89 ? 11.225 -5.088 -22.145 1.00 97.50 89 LEU A C 1
ATOM 726 O O . LEU A 1 89 ? 10.258 -4.804 -21.444 1.00 97.50 89 LEU A O 1
ATOM 730 N N . LYS A 1 90 ? 11.860 -6.259 -21.996 1.00 97.88 90 LYS A N 1
ATOM 731 C CA . LYS A 1 90 ? 11.453 -7.253 -20.986 1.00 97.88 90 LYS A CA 1
ATOM 732 C C . LYS A 1 90 ? 11.529 -6.701 -19.562 1.00 97.88 90 LYS A C 1
ATOM 734 O O . LYS A 1 90 ? 10.711 -7.082 -18.730 1.00 97.88 90 LYS A O 1
ATOM 739 N N . ARG A 1 91 ? 12.516 -5.854 -19.252 1.00 97.06 91 ARG A N 1
ATOM 740 C CA . ARG A 1 91 ? 12.633 -5.220 -17.928 1.00 97.06 91 ARG A CA 1
ATOM 741 C C . ARG A 1 91 ? 11.531 -4.190 -17.712 1.00 97.06 91 ARG A C 1
ATOM 743 O O . ARG A 1 91 ? 10.914 -4.220 -16.655 1.00 97.06 91 ARG A O 1
ATOM 750 N N . TYR A 1 92 ? 11.257 -3.370 -18.721 1.00 97.06 92 TYR A N 1
ATOM 751 C CA . TYR A 1 92 ? 10.167 -2.399 -18.709 1.00 97.06 92 TYR A CA 1
ATOM 752 C C . TYR A 1 92 ? 8.805 -3.065 -18.475 1.00 97.06 92 TYR A C 1
ATOM 754 O O . TYR A 1 92 ? 8.143 -2.779 -17.484 1.00 97.06 92 TYR A O 1
ATOM 762 N N . ILE A 1 93 ? 8.461 -4.079 -19.275 1.00 97.00 93 ILE A N 1
ATOM 763 C CA . ILE A 1 93 ? 7.202 -4.829 -19.127 1.00 97.00 93 ILE A CA 1
ATOM 764 C C . ILE A 1 93 ? 7.092 -5.497 -17.746 1.00 97.00 93 ILE A C 1
ATOM 766 O O . ILE A 1 93 ? 6.009 -5.604 -17.178 1.00 97.00 93 ILE A O 1
ATOM 770 N N . ARG A 1 94 ? 8.203 -5.975 -17.173 1.00 97.00 94 ARG A N 1
ATOM 771 C CA . ARG A 1 94 ? 8.194 -6.536 -15.811 1.00 97.00 94 ARG A CA 1
ATOM 772 C C . ARG A 1 94 ? 7.964 -5.474 -14.738 1.00 97.00 94 ARG A C 1
ATOM 774 O O . ARG A 1 94 ? 7.358 -5.811 -13.726 1.00 97.00 94 ARG A O 1
ATOM 781 N N . ALA A 1 95 ? 8.463 -4.252 -14.926 1.00 95.44 95 ALA A N 1
ATOM 782 C CA . ALA A 1 95 ? 8.203 -3.143 -14.012 1.00 95.44 95 ALA A CA 1
ATOM 783 C C . ALA A 1 95 ? 6.714 -2.765 -14.038 1.00 95.44 95 ALA A C 1
ATOM 785 O O . ALA A 1 95 ? 6.091 -2.772 -12.982 1.00 95.44 9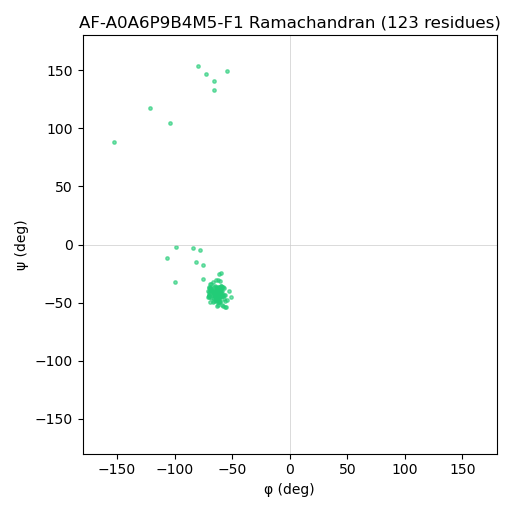5 ALA A O 1
ATOM 786 N N . GLU A 1 96 ? 6.137 -2.605 -15.231 1.00 94.25 96 GLU A N 1
ATOM 787 C CA . GLU A 1 96 ? 4.697 -2.367 -15.437 1.00 94.25 96 GLU A CA 1
ATOM 788 C C . GLU A 1 96 ? 3.825 -3.464 -14.814 1.00 94.25 96 GLU A C 1
ATOM 790 O O . GLU A 1 96 ? 2.908 -3.214 -14.039 1.00 94.25 96 GLU A O 1
ATOM 795 N N . ASN A 1 97 ? 4.153 -4.732 -15.077 1.00 95.75 97 ASN A N 1
ATOM 796 C CA . ASN A 1 97 ? 3.402 -5.845 -14.499 1.00 95.75 97 ASN A CA 1
ATOM 797 C C . ASN A 1 97 ? 3.500 -5.901 -12.972 1.00 95.75 97 ASN A C 1
ATOM 799 O O . ASN A 1 97 ? 2.573 -6.384 -12.322 1.00 95.75 97 ASN A O 1
ATOM 803 N N . LYS A 1 98 ? 4.621 -5.453 -12.396 1.00 95.38 98 LYS A N 1
ATOM 804 C CA . LYS A 1 98 ? 4.783 -5.387 -10.943 1.00 95.38 98 LYS A CA 1
ATOM 805 C C . LYS A 1 98 ? 3.899 -4.298 -10.348 1.00 95.38 98 LYS A C 1
ATOM 807 O O . LYS A 1 98 ? 3.304 -4.550 -9.303 1.00 95.38 98 LYS A O 1
ATOM 812 N N . ASP A 1 99 ? 3.814 -3.150 -11.011 1.00 92.50 99 ASP A N 1
ATOM 813 C CA . ASP A 1 99 ? 2.925 -2.065 -10.612 1.00 92.50 99 ASP A CA 1
ATOM 814 C C . ASP A 1 99 ? 1.457 -2.493 -10.692 1.00 92.50 99 ASP A C 1
ATOM 816 O O . ASP A 1 99 ? 0.766 -2.556 -9.677 1.00 92.50 99 ASP A O 1
ATOM 820 N N . ARG A 1 100 ? 1.038 -3.017 -11.849 1.00 94.31 100 ARG A N 1
ATOM 821 C CA . ARG A 1 100 ? -0.299 -3.595 -12.033 1.00 94.31 100 ARG A CA 1
ATOM 822 C C . ARG A 1 100 ? -0.657 -4.624 -10.956 1.00 94.31 100 ARG A C 1
ATOM 824 O O . ARG A 1 100 ? -1.776 -4.632 -10.446 1.00 94.31 100 ARG A O 1
ATOM 831 N N . LEU A 1 101 ? 0.266 -5.530 -10.624 1.00 95.38 101 LEU A N 1
ATOM 832 C CA . LEU A 1 101 ? 0.027 -6.549 -9.600 1.00 95.38 101 LEU A CA 1
ATOM 833 C C . LEU A 1 101 ? -0.102 -5.937 -8.200 1.00 95.38 101 LEU A C 1
ATOM 835 O O . LEU A 1 101 ? -0.950 -6.379 -7.428 1.00 95.38 101 LEU A O 1
ATOM 839 N N . HIS A 1 102 ? 0.721 -4.936 -7.878 1.00 93.56 102 HIS A N 1
ATOM 840 C CA . HIS A 1 102 ? 0.645 -4.220 -6.609 1.00 93.56 102 HIS A CA 1
ATOM 841 C C . HIS A 1 102 ? -0.720 -3.543 -6.439 1.00 93.56 102 HIS A C 1
ATOM 843 O O . HIS A 1 102 ? -1.378 -3.779 -5.426 1.00 93.56 102 HIS A O 1
ATOM 849 N N . THR A 1 103 ? -1.186 -2.811 -7.452 1.00 92.75 103 THR A N 1
ATOM 850 C CA . THR A 1 103 ? -2.493 -2.135 -7.440 1.00 92.75 103 THR A CA 1
ATOM 851 C C . THR A 1 103 ? -3.640 -3.127 -7.234 1.00 92.75 103 THR A C 1
ATOM 853 O O . THR A 1 103 ? -4.498 -2.923 -6.373 1.00 92.75 103 THR A O 1
ATOM 856 N N . ILE A 1 104 ? -3.615 -4.267 -7.937 1.00 94.19 104 ILE A N 1
ATOM 857 C CA . ILE A 1 104 ? -4.626 -5.325 -7.780 1.00 94.19 104 ILE A CA 1
ATOM 858 C C . ILE A 1 104 ? -4.593 -5.931 -6.372 1.00 94.19 104 ILE A C 1
ATOM 860 O O . ILE A 1 104 ? -5.641 -6.070 -5.742 1.00 94.19 104 ILE A O 1
ATOM 864 N N . HIS A 1 105 ? -3.416 -6.307 -5.863 1.00 93.81 105 HIS A N 1
ATOM 865 C CA . HIS A 1 105 ? -3.296 -6.911 -4.532 1.00 93.81 105 HIS A CA 1
ATOM 866 C C . HIS A 1 105 ? -3.701 -5.940 -3.424 1.00 93.81 105 HIS A C 1
ATOM 868 O O . HIS A 1 105 ? -4.357 -6.347 -2.464 1.00 93.81 105 HIS A O 1
ATOM 874 N N . HIS A 1 106 ? -3.339 -4.662 -3.558 1.00 91.88 106 HIS A N 1
ATOM 875 C CA . HIS A 1 106 ? -3.755 -3.637 -2.617 1.00 91.88 106 HIS A CA 1
ATO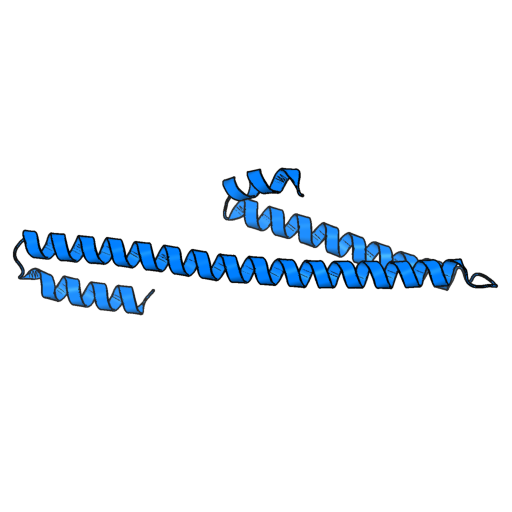M 876 C C . HIS A 1 106 ? -5.281 -3.509 -2.600 1.00 91.88 106 HIS A C 1
ATOM 878 O O . HIS A 1 106 ? -5.889 -3.620 -1.536 1.00 91.88 106 HIS A O 1
ATOM 884 N N . TYR A 1 107 ? -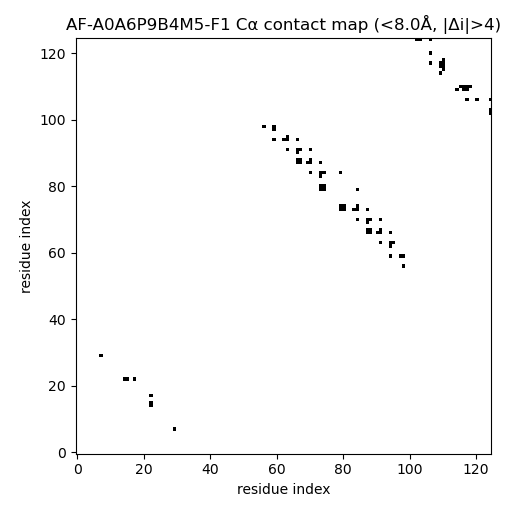5.908 -3.392 -3.772 1.00 91.44 107 TYR A N 1
ATOM 885 C CA . TYR A 1 107 ? -7.363 -3.340 -3.883 1.00 91.44 107 TYR A CA 1
ATOM 886 C C . TYR A 1 107 ? -8.045 -4.580 -3.291 1.00 91.44 107 TYR A C 1
ATOM 888 O O . TYR A 1 107 ? -9.001 -4.453 -2.531 1.00 91.44 107 TYR A O 1
ATOM 896 N N . GLN A 1 108 ? -7.536 -5.782 -3.578 1.00 93.69 108 GLN A N 1
ATOM 897 C CA . GLN A 1 108 ? -8.061 -7.031 -3.016 1.00 93.69 108 GLN A CA 1
ATOM 898 C C . GLN A 1 108 ? -7.954 -7.073 -1.488 1.00 93.69 108 GLN A C 1
ATOM 900 O O . GLN A 1 108 ? -8.888 -7.519 -0.822 1.00 93.69 108 GLN A O 1
ATOM 905 N N . HIS A 1 109 ? -6.841 -6.595 -0.924 1.00 92.00 109 HIS A N 1
ATOM 906 C CA . HIS A 1 109 ? -6.681 -6.492 0.523 1.00 92.00 109 HIS A CA 1
ATOM 907 C C . HIS A 1 109 ? -7.696 -5.520 1.130 1.00 92.00 109 HIS A C 1
ATOM 909 O O . HIS A 1 109 ? -8.354 -5.866 2.111 1.00 92.00 109 HIS A O 1
ATOM 915 N N . VAL A 1 110 ? -7.854 -4.332 0.536 1.00 90.38 110 VAL A N 1
ATOM 916 C CA . VAL A 1 110 ? -8.837 -3.345 1.002 1.00 90.38 110 VAL A CA 1
ATOM 917 C C . VAL A 1 110 ? -10.247 -3.917 0.890 1.00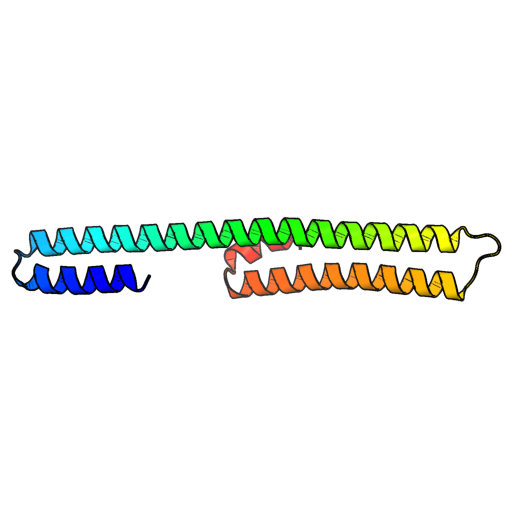 90.38 110 VAL A C 1
ATOM 919 O O . VAL A 1 110 ? -10.981 -3.856 1.860 1.00 90.38 110 VAL A O 1
ATOM 922 N N . LEU A 1 111 ? -10.603 -4.577 -0.213 1.00 92.75 111 LEU A N 1
ATOM 923 C CA . LEU A 1 111 ? -11.915 -5.206 -0.388 1.00 92.75 111 LEU A CA 1
ATOM 924 C C . LEU A 1 111 ? -12.221 -6.266 0.682 1.00 92.75 111 LEU A C 1
ATOM 926 O O . LEU A 1 111 ? -13.366 -6.385 1.109 1.00 92.75 111 LEU A O 1
ATOM 930 N N . ALA A 1 112 ? -11.214 -7.026 1.119 1.00 91.69 112 ALA A N 1
ATOM 931 C CA . ALA A 1 112 ? -11.377 -8.053 2.146 1.00 91.69 112 ALA A CA 1
ATOM 932 C C . ALA A 1 112 ? -11.512 -7.482 3.570 1.00 91.69 112 ALA A C 1
ATOM 934 O O . ALA A 1 112 ? -12.145 -8.110 4.416 1.00 91.69 112 ALA A O 1
ATOM 935 N N . VAL A 1 113 ? -10.898 -6.327 3.850 1.00 88.38 113 VAL A N 1
ATOM 936 C CA . VAL A 1 113 ? -10.854 -5.722 5.195 1.00 88.38 113 VAL A CA 1
ATOM 937 C C . VAL A 1 113 ? -11.895 -4.610 5.369 1.00 88.38 113 VAL A C 1
ATOM 939 O O . VAL A 1 113 ? -12.402 -4.425 6.471 1.00 88.38 113 VAL A O 1
ATOM 942 N N . ASP A 1 114 ? -12.209 -3.881 4.299 1.00 88.69 114 ASP A N 1
ATOM 943 C CA . ASP A 1 114 ? -13.085 -2.709 4.269 1.00 88.69 114 ASP A CA 1
ATOM 944 C C . ASP A 1 114 ? -13.743 -2.534 2.874 1.00 88.69 114 ASP A C 1
ATOM 946 O O . ASP A 1 114 ? -13.222 -1.833 1.993 1.00 88.69 114 ASP A O 1
ATOM 950 N N . PRO A 1 115 ? -14.906 -3.176 2.645 1.00 91.69 115 PRO A N 1
ATOM 951 C CA . PRO A 1 115 ? -15.618 -3.100 1.369 1.00 91.69 115 PRO A CA 1
ATOM 952 C C . PRO A 1 115 ? -16.093 -1.689 0.993 1.00 91.69 115 PRO A C 1
ATOM 954 O O . PRO A 1 115 ? -16.171 -1.370 -0.195 1.00 91.69 115 PRO A O 1
ATOM 957 N N . GLU A 1 116 ? -16.405 -0.838 1.976 1.00 91.12 116 GLU A N 1
ATOM 958 C CA . GLU A 1 116 ? -16.856 0.536 1.726 1.00 91.12 116 GLU A CA 1
ATOM 959 C C . GLU A 1 116 ? -15.708 1.391 1.196 1.00 91.12 116 GLU A C 1
ATOM 961 O O . GLU A 1 116 ? -15.855 2.086 0.186 1.00 91.12 116 GLU A O 1
ATOM 966 N N . LYS A 1 117 ? -14.529 1.277 1.814 1.00 86.69 117 LYS A N 1
ATOM 967 C CA . LYS A 1 117 ? -13.320 1.934 1.316 1.00 86.69 117 LYS A CA 1
ATOM 968 C C . LYS A 1 117 ? -12.920 1.417 -0.064 1.00 86.69 117 LYS A C 1
ATOM 970 O O . LYS A 1 117 ? -12.573 2.211 -0.937 1.00 86.69 117 LYS A O 1
ATOM 975 N N . ALA A 1 118 ? -13.036 0.112 -0.312 1.00 90.06 118 ALA A N 1
ATOM 976 C CA . ALA A 1 118 ? -12.781 -0.449 -1.638 1.00 90.06 118 ALA A CA 1
ATOM 977 C C . ALA A 1 118 ? -13.733 0.119 -2.705 1.00 90.06 118 ALA A C 1
ATOM 979 O O . ALA A 1 118 ? -13.316 0.368 -3.836 1.00 90.06 118 ALA A O 1
ATOM 980 N N . ALA A 1 119 ? -15.002 0.369 -2.369 1.00 91.62 119 ALA A N 1
ATOM 981 C CA . ALA A 1 119 ? -15.945 0.989 -3.297 1.00 91.62 119 ALA A CA 1
ATOM 982 C C . ALA A 1 119 ? -15.527 2.418 -3.687 1.00 91.62 119 ALA A C 1
ATOM 984 O O . ALA A 1 119 ? -15.654 2.784 -4.855 1.00 91.62 119 ALA A O 1
ATOM 985 N N . GLN A 1 120 ? -14.973 3.191 -2.746 1.00 89.12 120 GLN A N 1
ATOM 986 C CA . GLN A 1 120 ? -14.449 4.539 -3.009 1.00 89.12 120 GLN A CA 1
ATOM 987 C C . GLN A 1 120 ? -13.200 4.511 -3.899 1.00 89.12 120 GLN A C 1
ATOM 989 O O . GLN A 1 120 ? -13.061 5.341 -4.792 1.00 89.12 120 GLN A O 1
ATOM 994 N N . MET A 1 121 ? -12.318 3.528 -3.696 1.00 85.56 121 MET A N 1
ATOM 995 C CA . MET A 1 121 ? -11.083 3.373 -4.476 1.00 85.56 121 MET A CA 1
ATOM 996 C C . MET A 1 121 ? -11.315 2.821 -5.887 1.00 85.56 121 MET A C 1
ATOM 998 O O . MET A 1 121 ? -10.450 2.948 -6.745 1.00 85.56 121 MET A O 1
ATOM 1002 N N . LYS A 1 122 ? -12.477 2.219 -6.159 1.00 84.38 122 LYS A N 1
ATOM 1003 C CA . LYS A 1 122 ? -12.768 1.529 -7.426 1.00 84.38 122 LYS A CA 1
ATOM 1004 C C . LYS A 1 122 ? -12.673 2.424 -8.671 1.00 84.38 122 LYS A C 1
ATOM 1006 O O . LYS A 1 122 ? -12.481 1.905 -9.759 1.00 84.38 122 LYS A O 1
ATOM 1011 N N . SER A 1 123 ? -12.848 3.739 -8.541 1.00 82.50 123 SER A N 1
ATOM 1012 C CA . SER A 1 123 ? -12.692 4.680 -9.662 1.00 82.50 123 SER A CA 1
ATOM 1013 C C . SER A 1 123 ? -11.234 5.056 -9.950 1.00 82.50 123 SER A C 1
ATOM 1015 O O . SER A 1 123 ? -10.960 5.633 -10.999 1.00 82.50 123 SER A O 1
ATOM 1017 N N . GLN A 1 124 ? -10.324 4.762 -9.017 1.00 78.56 124 GLN A N 1
ATOM 1018 C CA . GLN A 1 124 ? -8.898 5.099 -9.067 1.00 78.56 124 GLN A CA 1
ATOM 1019 C C . GLN A 1 124 ? -8.004 3.879 -9.359 1.00 78.56 124 GLN A C 1
ATOM 1021 O O . GLN A 1 124 ? -6.817 4.054 -9.618 1.00 78.56 124 GLN A O 1
ATOM 1026 N N . VAL A 1 125 ? -8.570 2.667 -9.300 1.00 75.69 125 VAL A N 1
ATOM 1027 C CA . VAL A 1 125 ? -7.931 1.365 -9.573 1.00 75.69 125 VAL A CA 1
ATOM 1028 C C . VAL A 1 125 ? -8.314 0.874 -10.961 1.00 75.69 125 VAL A C 1
ATOM 1030 O O . VAL A 1 125 ? -7.415 0.370 -11.669 1.00 75.69 125 VAL A O 1
#

Mean predicted aligned error: 6.55 Å

Solvent-accessible surface area (backbone atoms only — not comparable to full-atom values): 6720 Å² total; per-residue (Å²): 108,69,67,59,52,48,57,45,54,53,51,51,62,66,38,70,82,49,58,71,67,60,41,51,53,51,52,53,51,48,55,51,51,52,53,50,50,54,51,48,54,51,51,54,52,47,54,53,50,52,55,48,49,56,53,51,51,54,53,43,52,51,47,33,51,55,25,45,53,49,24,51,55,33,63,70,35,86,81,63,46,68,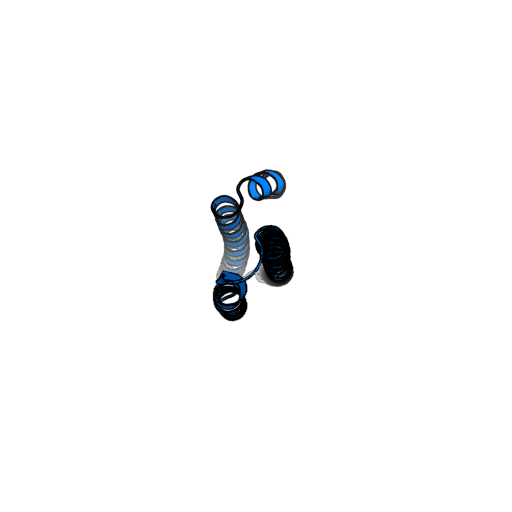70,57,29,54,52,26,45,54,48,24,55,50,36,51,51,50,45,56,49,49,56,52,51,51,48,53,52,37,42,75,77,38,54,68,61,32,60,69,45,58,85,80,108

Radius of gyration: 26.61 Å; Cα contacts (8 Å, |Δi|>4): 46; chains: 1; bounding box: 49×15×81 Å

pLDDT: mean 90.55, std 6.23, range [68.38, 97.88]

Nearest PDB structures (foldseek):
  5tpt-assembly1_A  TM=9.380E-01  e=4.134E-13  Homo sapiens
  3umk-assembly1_A  TM=9.277E-01  e=2.131E-10  Homo sapiens
  4yn0-assembly1_B  TM=8.718E-01  e=1.306E-10  Mus musculus
  4rd9-assembly1_B  TM=9.034E-01  e=3.932E-10  Homo sapiens
  4rd9-assembly1_A  TM=9.031E-01  e=2.183E-09  Homo sapiens

Foldseek 3Di:
DVVLVVVVVVVLVVCPPPDPVVSVVSVVVSVVVVVVVVVVVVVVVVVVVVVVVVVVVVVLVVQLVVLVVQLVCLCPDVVRDVVSNVVSVVSNVVSVVVVVVVVVVVLVVCCVVPVPVSVVCVVVD